Protein AF-A0A2W4JF12-F1 (afdb_monomer_lite)

Organism: NCBI:txid37925

Structure (mmCIF, N/CA/C/O backbone):
data_AF-A0A2W4JF12-F1
#
_entry.id   AF-A0A2W4JF12-F1
#
loop_
_atom_site.group_PDB
_atom_site.id
_atom_site.type_symbol
_atom_site.label_atom_id
_atom_site.label_alt_id
_atom_site.label_comp_id
_atom_site.label_asym_id
_atom_site.label_entity_id
_atom_site.label_seq_id
_atom_site.pdbx_PDB_ins_code
_atom_site.Cartn_x
_atom_site.Cartn_y
_atom_site.Cartn_z
_atom_site.occupancy
_atom_site.B_iso_or_equiv
_atom_site.auth_seq_id
_atom_site.auth_comp_id
_atom_site.auth_asym_id
_atom_site.auth_atom_id
_atom_site.pdbx_PDB_model_num
ATOM 1 N N . PRO A 1 1 ? -6.468 -11.963 4.356 1.00 75.06 1 PRO A N 1
ATOM 2 C CA . PRO A 1 1 ? -5.775 -11.146 5.375 1.00 75.06 1 PRO A CA 1
ATOM 3 C C . PRO A 1 1 ? -6.364 -9.735 5.333 1.00 75.06 1 PRO A C 1
ATOM 5 O O . PRO A 1 1 ? -6.714 -9.281 4.250 1.00 75.06 1 PRO A O 1
ATOM 8 N N . ALA A 1 2 ? -6.529 -9.082 6.478 1.00 84.06 2 ALA A N 1
ATOM 9 C CA . ALA A 1 2 ? -6.829 -7.654 6.540 1.00 84.06 2 ALA A CA 1
ATOM 10 C C . ALA A 1 2 ? -5.774 -7.037 7.460 1.00 84.06 2 ALA A C 1
ATOM 12 O O . ALA A 1 2 ? -5.725 -7.369 8.642 1.00 84.06 2 ALA A O 1
ATOM 13 N N . GLY A 1 3 ? -4.880 -6.234 6.888 1.00 90.06 3 GLY A N 1
ATOM 14 C CA . GLY A 1 3 ? -3.683 -5.720 7.545 1.00 90.06 3 GLY A CA 1
ATOM 15 C C . GLY A 1 3 ? -2.394 -6.290 6.954 1.00 90.06 3 GLY A C 1
ATOM 16 O O . GLY A 1 3 ? -2.290 -6.499 5.743 1.00 90.06 3 GLY A O 1
ATOM 17 N N . MET A 1 4 ? -1.408 -6.497 7.823 1.00 93.44 4 MET A N 1
ATOM 18 C CA . MET A 1 4 ? -0.064 -6.930 7.451 1.00 93.44 4 MET A CA 1
ATOM 19 C C . MET A 1 4 ? -0.063 -8.349 6.869 1.00 93.44 4 MET A C 1
ATOM 21 O O . MET A 1 4 ? -0.788 -9.222 7.352 1.00 93.44 4 MET A O 1
ATOM 25 N N . THR A 1 5 ? 0.759 -8.582 5.849 1.00 93.00 5 THR A N 1
ATOM 26 C CA . THR A 1 5 ? 1.000 -9.908 5.270 1.00 93.00 5 THR A CA 1
ATOM 27 C C . THR A 1 5 ? 2.498 -10.217 5.219 1.00 93.00 5 THR A C 1
ATOM 29 O O . THR A 1 5 ? 3.329 -9.310 5.296 1.00 93.00 5 THR A O 1
ATOM 32 N N . ASP A 1 6 ? 2.831 -11.501 5.084 1.00 93.19 6 ASP A N 1
ATOM 33 C CA . ASP A 1 6 ? 4.212 -11.982 4.956 1.00 93.19 6 ASP A CA 1
ATOM 34 C C . ASP A 1 6 ? 4.753 -11.892 3.514 1.00 93.19 6 ASP A C 1
ATOM 36 O O . ASP A 1 6 ? 5.927 -12.167 3.273 1.00 93.19 6 ASP A O 1
ATOM 40 N N . ASP A 1 7 ? 3.913 -11.514 2.543 1.00 93.06 7 ASP A N 1
ATOM 41 C CA . ASP A 1 7 ? 4.309 -11.370 1.142 1.00 93.06 7 ASP A CA 1
ATOM 42 C C . ASP A 1 7 ? 5.119 -10.069 0.952 1.00 93.06 7 ASP A C 1
ATOM 44 O O . ASP A 1 7 ? 4.605 -8.984 1.260 1.00 93.06 7 ASP A O 1
ATOM 48 N N . PRO A 1 8 ? 6.370 -10.132 0.452 1.00 92.50 8 PRO A N 1
ATOM 49 C CA . PRO A 1 8 ? 7.210 -8.947 0.286 1.00 92.50 8 PRO A CA 1
ATOM 50 C C . PRO A 1 8 ? 6.628 -7.940 -0.714 1.00 92.50 8 PRO A C 1
ATOM 52 O O . PRO A 1 8 ? 6.799 -6.736 -0.518 1.00 92.50 8 PRO A O 1
ATOM 55 N N . ASP A 1 9 ? 5.905 -8.407 -1.736 1.00 93.69 9 ASP A N 1
ATOM 56 C CA . ASP A 1 9 ? 5.303 -7.554 -2.763 1.00 93.69 9 ASP A CA 1
ATOM 57 C C . ASP A 1 9 ? 3.962 -6.954 -2.309 1.00 93.69 9 ASP A C 1
ATOM 59 O O . ASP A 1 9 ? 3.574 -5.870 -2.754 1.00 93.69 9 ASP A O 1
ATOM 63 N N . ILE A 1 10 ? 3.251 -7.624 -1.391 1.00 94.12 10 ILE A N 1
ATOM 64 C CA . ILE A 1 10 ? 1.930 -7.207 -0.888 1.00 94.12 10 ILE A CA 1
ATOM 65 C C . ILE A 1 10 ? 1.943 -7.138 0.642 1.00 94.12 10 ILE A C 1
ATOM 67 O O . ILE A 1 10 ? 1.178 -7.806 1.335 1.00 94.12 10 ILE A O 1
ATOM 71 N N . ARG A 1 11 ? 2.794 -6.274 1.194 1.00 92.50 11 ARG A N 1
ATOM 72 C CA . ARG A 1 11 ? 2.992 -6.169 2.649 1.00 92.50 11 ARG A CA 1
ATOM 73 C C . ARG A 1 11 ? 1.731 -5.778 3.433 1.00 92.50 11 ARG A C 1
ATOM 75 O O . ARG A 1 11 ? 1.574 -6.178 4.579 1.00 92.50 11 ARG A O 1
ATOM 82 N N . MET A 1 12 ? 0.829 -5.012 2.817 1.00 92.44 12 MET A N 1
ATOM 83 C CA . MET A 1 12 ? -0.442 -4.576 3.406 1.00 92.44 12 MET A CA 1
ATOM 84 C C . MET A 1 12 ? -1.600 -4.873 2.452 1.00 92.44 12 MET A C 1
ATOM 86 O O . MET A 1 12 ? -1.590 -4.426 1.302 1.00 92.44 12 MET A O 1
ATOM 90 N N . ALA A 1 13 ? -2.619 -5.579 2.944 1.00 95.25 13 ALA A N 1
ATOM 91 C CA . ALA A 1 13 ? -3.842 -5.884 2.202 1.00 95.25 13 ALA A CA 1
ATOM 92 C C . ALA A 1 13 ? -5.079 -5.402 2.969 1.00 95.25 13 ALA A C 1
ATOM 94 O O . ALA A 1 13 ? -5.158 -5.537 4.189 1.00 95.25 13 ALA A O 1
ATOM 95 N N . THR A 1 14 ? -6.072 -4.863 2.264 1.00 92.62 14 THR A N 1
ATOM 96 C CA . THR A 1 14 ? -7.304 -4.355 2.903 1.00 92.62 14 THR A CA 1
ATOM 97 C C . THR A 1 14 ? -8.342 -5.454 3.128 1.00 92.62 14 THR A C 1
ATOM 99 O O . THR A 1 14 ? -9.198 -5.337 4.001 1.00 92.62 14 THR A O 1
ATOM 102 N N . SER A 1 15 ? -8.263 -6.546 2.362 1.00 95.25 15 SER A N 1
ATOM 103 C CA . SER A 1 15 ? -9.130 -7.718 2.488 1.00 95.25 15 SER A CA 1
ATOM 104 C C . SER A 1 15 ? -8.462 -8.980 1.929 1.00 95.25 15 SER A C 1
ATOM 106 O O . SER A 1 15 ? -7.454 -8.922 1.224 1.00 95.25 15 SER A O 1
ATOM 108 N N . VAL A 1 16 ? -9.046 -10.152 2.213 1.00 94.12 16 VAL A N 1
ATOM 109 C CA . VAL A 1 16 ? -8.588 -11.430 1.634 1.00 94.12 16 VAL A CA 1
ATOM 110 C C . VAL A 1 16 ? -8.666 -11.404 0.106 1.00 94.12 16 VAL A C 1
ATOM 112 O O . VAL A 1 16 ? -7.740 -11.861 -0.555 1.00 94.12 16 VAL A O 1
ATOM 115 N N . LEU A 1 17 ? -9.751 -10.858 -0.447 1.00 94.69 17 LEU A N 1
ATOM 116 C CA . LEU A 1 17 ? -9.952 -10.783 -1.893 1.00 94.69 17 LEU A CA 1
ATOM 117 C C . LEU A 1 17 ? -8.927 -9.860 -2.552 1.00 94.69 17 LEU A C 1
ATOM 119 O O . LEU A 1 17 ? -8.346 -10.229 -3.565 1.00 94.69 17 LEU A O 1
ATOM 123 N N . ASP A 1 18 ? -8.665 -8.703 -1.945 1.00 94.88 18 ASP A N 1
ATOM 124 C CA . ASP A 1 18 ? -7.640 -7.759 -2.399 1.00 94.88 18 ASP A CA 1
ATOM 125 C C . ASP A 1 18 ? -6.261 -8.429 -2.505 1.00 94.88 18 ASP A C 1
ATOM 127 O O . ASP A 1 18 ? -5.619 -8.363 -3.553 1.00 94.88 18 ASP A O 1
ATOM 131 N N . TYR A 1 19 ? -5.853 -9.166 -1.466 1.00 95.94 19 TYR A N 1
ATOM 132 C CA . TYR A 1 19 ? -4.609 -9.938 -1.491 1.00 95.94 19 TYR A CA 1
ATOM 133 C C . TYR A 1 19 ? -4.582 -10.962 -2.636 1.00 95.94 19 TYR A C 1
ATOM 135 O O . TYR A 1 19 ? -3.618 -11.005 -3.400 1.00 95.94 19 TYR A O 1
ATOM 143 N N . LEU A 1 20 ? -5.650 -11.754 -2.794 1.00 95.50 20 LEU A N 1
ATOM 144 C CA . LEU A 1 20 ? -5.726 -12.774 -3.842 1.00 95.50 20 LEU A CA 1
ATOM 145 C C . LEU A 1 20 ? -5.640 -12.164 -5.244 1.00 95.50 20 LEU A C 1
ATOM 147 O O . LEU A 1 20 ? -4.860 -12.641 -6.062 1.00 95.50 20 LEU A O 1
ATOM 151 N N . PHE A 1 21 ? -6.391 -11.099 -5.530 1.00 95.62 21 PHE A N 1
ATOM 152 C CA . PHE A 1 21 ? -6.364 -10.470 -6.852 1.00 95.62 21 PHE A CA 1
ATOM 153 C C . PHE A 1 21 ? -5.007 -9.849 -7.172 1.00 95.62 21 PHE A C 1
ATOM 155 O O . PHE A 1 21 ? -4.524 -10.006 -8.292 1.00 95.62 21 PHE A O 1
ATOM 162 N N . ARG A 1 22 ? -4.362 -9.196 -6.199 1.00 96.12 22 ARG A N 1
ATOM 163 C CA . ARG A 1 22 ? -3.014 -8.646 -6.391 1.00 96.12 22 ARG A CA 1
ATOM 164 C C . ARG A 1 22 ? -1.985 -9.745 -6.624 1.00 96.12 22 ARG A C 1
ATOM 166 O O . ARG A 1 22 ? -1.161 -9.605 -7.520 1.00 96.12 22 ARG A O 1
ATOM 173 N N . ARG A 1 23 ? -2.071 -10.854 -5.885 1.00 96.50 23 ARG A N 1
ATOM 174 C CA . ARG A 1 23 ? -1.170 -11.999 -6.058 1.00 96.50 23 ARG A CA 1
ATOM 175 C C . ARG A 1 23 ? -1.350 -12.652 -7.428 1.00 96.50 23 ARG A C 1
ATOM 177 O O . ARG A 1 23 ? -0.378 -12.826 -8.152 1.00 96.50 23 ARG A O 1
ATOM 184 N N . LEU A 1 24 ? -2.595 -12.899 -7.836 1.00 96.75 24 LEU A N 1
ATOM 185 C CA . LEU A 1 24 ? -2.900 -13.414 -9.173 1.00 96.75 24 LEU A CA 1
ATOM 186 C C . LEU A 1 24 ? -2.437 -12.453 -10.278 1.00 96.75 24 LEU A C 1
ATOM 188 O O . LEU A 1 24 ? -1.953 -12.894 -11.317 1.00 96.75 24 LEU A O 1
ATOM 192 N N . ALA A 1 25 ? -2.561 -11.142 -10.075 1.00 97.00 25 ALA A N 1
ATOM 193 C CA . ALA A 1 25 ? -2.073 -10.165 -11.041 1.00 97.00 25 ALA A CA 1
ATOM 194 C C . ALA A 1 25 ? -0.539 -10.177 -11.160 1.00 97.00 25 ALA A C 1
ATOM 196 O O . ALA A 1 25 ? -0.023 -10.020 -12.264 1.00 97.00 25 ALA A O 1
ATOM 197 N N . LEU A 1 26 ? 0.185 -10.382 -10.057 1.00 95.94 26 LEU A N 1
ATOM 198 C CA . LEU A 1 26 ? 1.642 -10.530 -10.076 1.00 95.94 26 LEU A CA 1
ATOM 199 C C . LEU A 1 26 ? 2.077 -11.824 -10.771 1.00 95.94 26 LEU A C 1
ATOM 201 O O . LEU A 1 26 ? 3.016 -11.796 -11.562 1.00 95.94 26 LEU A O 1
ATOM 205 N N . ASP A 1 27 ? 1.374 -12.928 -10.519 1.00 96.00 27 ASP A N 1
ATOM 206 C CA . ASP A 1 27 ? 1.752 -14.243 -11.043 1.00 96.00 27 ASP A CA 1
ATOM 207 C C . ASP A 1 27 ? 1.372 -14.428 -12.531 1.00 96.00 27 ASP A C 1
ATOM 209 O O . ASP A 1 27 ? 2.072 -15.132 -13.259 1.00 96.00 27 ASP A O 1
ATOM 213 N N . TYR A 1 28 ? 0.277 -13.809 -13.006 1.00 96.81 28 TYR A N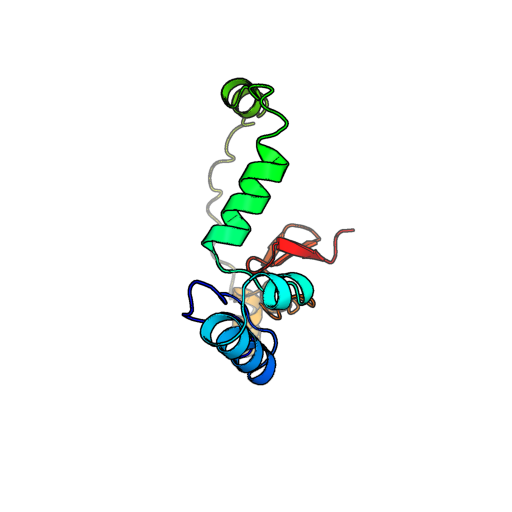 1
ATOM 214 C CA . TYR A 1 28 ? -0.311 -14.135 -14.320 1.00 96.81 28 TYR A CA 1
ATOM 215 C C . TYR A 1 28 ? -0.497 -12.958 -15.287 1.00 96.81 28 TYR A C 1
ATOM 217 O O . TYR A 1 28 ? -0.748 -13.192 -16.473 1.00 96.81 28 TYR A O 1
ATOM 225 N N . LEU A 1 29 ? -0.420 -11.701 -14.835 1.00 96.12 29 LEU A N 1
ATOM 226 C CA . LEU A 1 29 ? -0.613 -10.543 -15.713 1.00 96.12 29 LEU A CA 1
ATOM 227 C C . LEU A 1 29 ? 0.733 -9.962 -16.178 1.00 96.12 29 LEU A C 1
ATOM 229 O O . LEU A 1 29 ? 1.649 -9.792 -15.373 1.00 96.12 29 LEU A O 1
ATOM 233 N N . PRO A 1 30 ? 0.860 -9.581 -17.466 1.00 96.12 30 PRO A N 1
ATOM 234 C CA . PRO A 1 30 ? 2.036 -8.862 -17.936 1.00 96.12 30 PRO A CA 1
ATOM 235 C C . PRO A 1 30 ? 2.114 -7.475 -17.290 1.00 96.12 30 PRO A C 1
ATOM 237 O O . PRO A 1 30 ? 1.080 -6.877 -16.969 1.00 96.12 30 PRO A O 1
ATOM 240 N N . TYR A 1 31 ? 3.340 -6.953 -17.177 1.00 93.62 31 TYR A N 1
ATOM 241 C CA . TYR A 1 31 ? 3.655 -5.676 -16.526 1.00 93.62 31 TYR A CA 1
ATOM 242 C C . TYR A 1 31 ? 2.698 -4.548 -16.923 1.00 93.62 31 TYR A C 1
ATOM 244 O O . TYR A 1 31 ? 2.069 -3.968 -16.052 1.00 93.62 31 TYR A O 1
ATOM 252 N N . GLU A 1 32 ? 2.493 -4.312 -18.221 1.00 94.44 32 GLU A N 1
ATOM 253 C CA . GLU A 1 32 ? 1.638 -3.223 -18.723 1.00 94.44 32 GLU A CA 1
ATOM 254 C C . GLU A 1 32 ? 0.205 -3.265 -18.166 1.00 94.44 32 GLU A C 1
ATOM 256 O O . GLU A 1 32 ? -0.344 -2.262 -17.707 1.00 94.44 32 GLU A O 1
ATOM 261 N N . LYS A 1 33 ? -0.411 -4.455 -18.151 1.00 95.12 33 LYS A N 1
ATOM 262 C CA . LYS A 1 33 ? -1.777 -4.625 -17.628 1.00 95.12 33 LYS A CA 1
ATOM 263 C C . LYS A 1 33 ? -1.810 -4.437 -16.120 1.00 95.12 33 LYS A C 1
ATOM 265 O O . LYS A 1 33 ? -2.712 -3.798 -15.590 1.00 95.12 33 LYS A O 1
ATOM 270 N N . ARG A 1 34 ? -0.816 -4.983 -15.435 1.00 95.19 34 ARG A N 1
ATOM 271 C CA . ARG A 1 34 ? -0.656 -4.888 -13.990 1.00 95.19 34 ARG A CA 1
ATOM 272 C C . ARG A 1 34 ? -0.411 -3.436 -13.533 1.00 95.19 34 ARG A C 1
ATOM 274 O O . ARG A 1 34 ? -1.063 -2.981 -12.595 1.00 95.19 34 ARG A O 1
ATOM 281 N N . ALA A 1 35 ? 0.423 -2.692 -14.255 1.00 93.69 35 ALA A N 1
ATOM 282 C CA . ALA A 1 35 ? 0.715 -1.283 -14.014 1.00 93.69 35 ALA A CA 1
ATOM 283 C C . ALA A 1 35 ? -0.532 -0.403 -14.192 1.00 93.69 35 ALA A C 1
ATOM 285 O O . ALA A 1 35 ? -0.784 0.470 -13.366 1.00 93.69 35 ALA A O 1
ATOM 286 N N . SER A 1 36 ? -1.377 -0.690 -15.193 1.00 94.19 36 SER A N 1
ATOM 287 C CA . SER A 1 36 ? -2.660 0.014 -15.376 1.00 94.19 36 SER A CA 1
ATOM 288 C C . SER A 1 36 ? -3.638 -0.163 -14.204 1.00 94.19 36 SER A C 1
ATOM 290 O O . SER A 1 36 ? -4.503 0.680 -13.983 1.00 94.19 36 SER A O 1
ATOM 292 N N . LEU A 1 37 ? -3.477 -1.242 -13.428 1.00 93.12 37 LEU A N 1
ATOM 293 C CA . LEU A 1 37 ? -4.247 -1.528 -12.215 1.00 93.12 37 LEU A CA 1
ATOM 294 C C . LEU A 1 37 ? -3.556 -1.013 -10.938 1.00 93.12 37 LEU A C 1
ATOM 296 O O . LEU A 1 37 ? -4.057 -1.245 -9.840 1.00 93.12 37 LEU A O 1
ATOM 300 N N . GLY A 1 38 ? -2.402 -0.346 -11.055 1.00 93.12 38 GLY A N 1
ATOM 301 C CA . GLY A 1 38 ? -1.625 0.152 -9.915 1.00 93.12 38 GLY A CA 1
ATOM 302 C C . GLY A 1 38 ? -0.948 -0.945 -9.085 1.00 93.12 38 GLY A C 1
ATOM 303 O O . GLY A 1 38 ? -0.589 -0.719 -7.926 1.00 93.12 38 GLY A O 1
ATOM 304 N N . ILE A 1 39 ? -0.792 -2.147 -9.643 1.00 95.31 39 ILE A N 1
ATOM 305 C CA . ILE A 1 39 ? -0.177 -3.286 -8.961 1.00 95.31 39 ILE A CA 1
ATOM 306 C C . ILE A 1 39 ? 1.302 -3.334 -9.367 1.00 95.31 39 ILE A C 1
ATOM 308 O O . ILE A 1 39 ? 1.632 -3.425 -10.542 1.00 95.31 39 ILE A O 1
ATOM 312 N N . PHE A 1 40 ? 2.205 -3.279 -8.393 1.00 94.94 40 PHE A N 1
ATOM 313 C CA . PHE A 1 40 ? 3.654 -3.252 -8.616 1.00 94.94 40 PHE A CA 1
ATOM 314 C C . PHE A 1 40 ? 4.347 -4.153 -7.604 1.00 94.94 40 PHE A C 1
ATOM 316 O O . PHE A 1 40 ? 3.883 -4.237 -6.458 1.00 94.94 40 PHE A O 1
ATOM 323 N N . THR A 1 41 ? 5.451 -4.773 -8.017 1.00 95.25 41 THR A N 1
ATOM 324 C CA . THR A 1 41 ? 6.348 -5.480 -7.091 1.00 95.25 41 THR A CA 1
ATOM 325 C C . THR A 1 41 ? 7.015 -4.485 -6.142 1.00 95.25 41 THR A C 1
ATOM 327 O O . THR A 1 41 ? 6.994 -3.265 -6.360 1.00 95.25 41 THR A O 1
ATOM 330 N N . ALA A 1 42 ? 7.612 -4.991 -5.065 1.00 93.12 42 ALA A N 1
ATOM 331 C CA . ALA A 1 42 ? 8.367 -4.157 -4.135 1.00 93.12 42 ALA A CA 1
ATOM 332 C C . ALA A 1 42 ? 9.519 -3.419 -4.841 1.00 93.12 42 ALA A C 1
ATOM 334 O O . ALA A 1 42 ? 9.724 -2.227 -4.612 1.00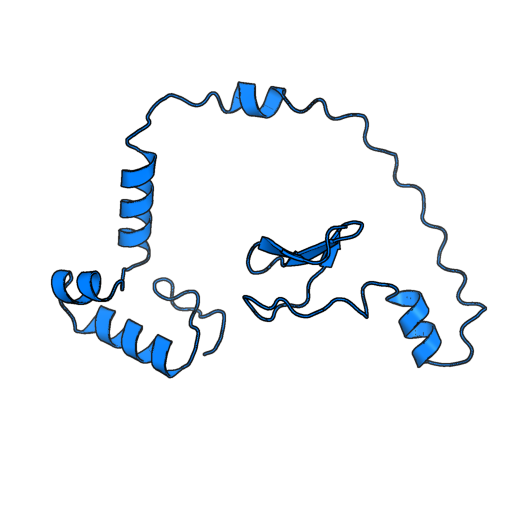 93.12 42 ALA A O 1
ATOM 335 N N . GLU A 1 43 ? 10.221 -4.108 -5.743 1.00 92.31 43 GLU A N 1
ATOM 336 C CA . GLU A 1 43 ? 11.357 -3.563 -6.491 1.00 92.31 43 GLU A CA 1
ATOM 337 C C . GLU A 1 43 ? 10.938 -2.460 -7.468 1.00 92.31 43 GLU A C 1
ATOM 339 O O . GLU A 1 43 ? 11.545 -1.394 -7.496 1.00 92.31 43 GLU A O 1
ATOM 344 N N . GLU A 1 44 ? 9.865 -2.668 -8.235 1.00 93.38 44 GLU A N 1
ATOM 345 C CA . GLU A 1 44 ? 9.362 -1.667 -9.185 1.00 93.38 44 GLU A CA 1
ATOM 346 C C . GLU A 1 44 ? 8.862 -0.409 -8.473 1.00 93.38 44 GLU A C 1
ATOM 348 O O . GLU A 1 44 ? 9.062 0.711 -8.946 1.00 93.38 44 GLU A O 1
ATOM 353 N N . ARG A 1 45 ? 8.229 -0.585 -7.309 1.00 91.25 45 ARG A N 1
ATOM 354 C CA . ARG A 1 45 ? 7.784 0.530 -6.473 1.00 91.25 45 ARG A CA 1
ATOM 355 C C . ARG A 1 45 ? 8.977 1.308 -5.926 1.00 91.25 45 ARG A C 1
ATOM 357 O O . ARG A 1 45 ? 8.965 2.534 -5.979 1.00 91.25 45 ARG A O 1
ATOM 364 N N . ALA A 1 46 ? 10.011 0.612 -5.454 1.00 90.00 46 ALA A N 1
ATOM 365 C CA . ALA A 1 46 ? 11.251 1.240 -5.010 1.00 90.00 46 ALA A CA 1
ATOM 366 C C . ALA A 1 46 ? 11.952 1.987 -6.157 1.00 90.00 46 ALA A C 1
ATOM 368 O O . ALA A 1 46 ? 12.413 3.106 -5.957 1.00 90.00 46 ALA A O 1
ATOM 369 N N . ALA A 1 47 ? 11.969 1.419 -7.366 1.00 89.12 47 ALA A N 1
ATOM 370 C CA . ALA A 1 47 ? 12.537 2.060 -8.548 1.00 89.12 47 ALA A CA 1
ATOM 371 C C . ALA A 1 47 ? 11.760 3.319 -8.973 1.00 89.12 47 ALA A C 1
ATOM 373 O O . ALA A 1 47 ? 12.384 4.308 -9.350 1.00 89.12 47 ALA A O 1
ATOM 374 N N . MET A 1 48 ? 10.422 3.322 -8.888 1.00 86.81 48 MET A N 1
ATOM 375 C CA . MET A 1 48 ? 9.629 4.535 -9.141 1.00 86.81 48 MET A CA 1
ATOM 376 C C . MET A 1 48 ? 9.930 5.632 -8.126 1.00 86.81 48 MET A C 1
ATOM 378 O O . MET A 1 48 ? 10.205 6.753 -8.530 1.00 86.81 48 MET A O 1
ATOM 382 N N . VAL A 1 49 ? 9.955 5.298 -6.835 1.00 88.62 49 VAL A N 1
ATOM 383 C CA . VAL A 1 49 ? 10.302 6.245 -5.764 1.00 88.62 49 VAL A CA 1
ATOM 384 C C . VAL A 1 49 ? 11.718 6.792 -5.975 1.00 88.62 49 VAL A C 1
ATOM 386 O O . VAL A 1 49 ? 11.932 7.997 -5.915 1.00 88.62 49 VAL A O 1
ATOM 389 N N . ALA A 1 50 ? 12.682 5.931 -6.307 1.00 86.88 50 ALA A N 1
ATOM 390 C CA . ALA A 1 50 ? 14.045 6.353 -6.620 1.00 86.88 50 ALA A CA 1
ATOM 391 C C . ALA A 1 50 ? 14.114 7.258 -7.859 1.00 86.88 50 ALA A C 1
ATOM 393 O O . ALA A 1 50 ? 14.917 8.181 -7.891 1.00 86.88 50 ALA A O 1
ATOM 394 N N . LYS A 1 51 ? 13.269 7.034 -8.871 1.00 85.00 51 LYS A N 1
ATOM 395 C CA . LYS A 1 51 ? 13.190 7.893 -10.058 1.0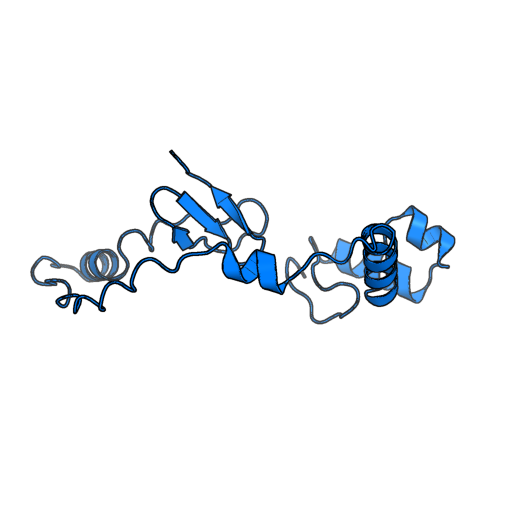0 85.00 51 LYS A CA 1
ATOM 396 C C . LYS A 1 51 ? 12.517 9.235 -9.764 1.00 85.00 51 LYS A C 1
ATOM 398 O O . LYS A 1 51 ? 12.942 10.246 -10.309 1.00 85.00 51 LYS A O 1
ATOM 403 N N . GLU A 1 52 ? 11.476 9.243 -8.937 1.00 80.25 52 GLU A N 1
ATOM 404 C CA . GLU A 1 52 ? 10.771 10.461 -8.526 1.00 80.25 52 GLU A CA 1
ATOM 405 C C . GLU A 1 52 ? 11.641 11.342 -7.626 1.00 80.25 52 GLU A C 1
ATOM 407 O O . GLU A 1 52 ? 11.648 12.553 -7.800 1.00 80.25 52 GLU A O 1
ATOM 412 N N . HIS A 1 53 ? 12.417 10.748 -6.717 1.00 75.12 53 HIS A N 1
ATOM 413 C CA . HIS A 1 53 ? 13.297 11.487 -5.806 1.00 75.12 53 HIS A CA 1
ATOM 414 C C . HIS A 1 53 ? 14.735 11.666 -6.317 1.00 75.12 53 HIS A C 1
ATOM 416 O O . HIS A 1 53 ? 15.463 12.491 -5.783 1.00 75.12 53 HIS A O 1
ATOM 422 N N . GLY A 1 54 ? 15.162 10.913 -7.333 1.00 60.25 54 GLY A N 1
ATOM 423 C CA . GLY A 1 54 ? 16.503 10.998 -7.928 1.00 60.25 54 GLY A CA 1
ATOM 424 C C . GLY A 1 54 ? 16.632 12.024 -9.058 1.00 60.25 54 GLY A C 1
ATOM 425 O O . GLY A 1 54 ? 17.700 12.136 -9.649 1.00 60.25 54 GLY A O 1
ATOM 426 N N . ALA A 1 55 ? 15.559 12.747 -9.394 1.00 55.47 55 ALA A N 1
ATOM 427 C CA . ALA A 1 55 ? 15.616 13.876 -10.327 1.00 55.47 55 ALA A CA 1
ATOM 428 C C . ALA A 1 55 ? 16.083 15.184 -9.654 1.00 55.47 55 ALA A C 1
ATOM 430 O O . ALA A 1 55 ? 16.484 16.109 -10.356 1.00 55.47 55 ALA A O 1
ATOM 431 N N . ASP A 1 56 ? 16.086 15.223 -8.320 1.00 51.66 56 ASP A N 1
ATOM 432 C CA . ASP A 1 56 ? 16.571 16.330 -7.500 1.00 51.66 56 ASP A CA 1
ATOM 433 C C . ASP A 1 56 ? 17.840 15.886 -6.753 1.00 51.66 56 ASP A C 1
ATOM 435 O O . ASP A 1 56 ? 17.870 15.785 -5.529 1.00 51.66 56 ASP A O 1
ATOM 439 N N . GLU A 1 57 ? 18.920 15.603 -7.488 1.00 52.88 57 GLU A N 1
ATOM 440 C CA . GLU A 1 57 ? 20.276 15.558 -6.915 1.00 52.88 57 GLU A CA 1
ATOM 441 C C . GLU A 1 57 ? 20.773 16.986 -6.601 1.00 52.88 57 GLU A C 1
ATOM 443 O O . GLU A 1 57 ? 21.871 17.385 -6.985 1.00 52.88 57 GLU A O 1
ATOM 448 N N . GLU A 1 58 ? 19.973 17.787 -5.894 1.00 54.03 58 GLU A N 1
ATOM 449 C CA . GLU A 1 58 ? 20.574 18.758 -4.989 1.00 54.03 58 GLU A CA 1
ATOM 450 C C . GLU A 1 58 ? 21.014 17.945 -3.777 1.00 54.03 58 GLU A C 1
ATOM 452 O O . GLU A 1 58 ? 20.194 17.383 -3.055 1.00 54.03 58 GLU A O 1
ATOM 457 N N . GLU A 1 59 ? 22.328 17.809 -3.621 1.00 52.00 59 GLU A N 1
ATOM 458 C CA . GLU A 1 59 ? 23.001 17.240 -2.461 1.00 52.00 59 GLU A CA 1
ATOM 459 C C . GLU A 1 59 ? 22.472 17.931 -1.196 1.00 52.00 59 GLU A C 1
ATOM 461 O O . GLU A 1 59 ? 22.972 18.966 -0.756 1.00 52.00 59 GLU A O 1
ATOM 466 N N . VAL A 1 60 ? 21.380 17.402 -0.646 1.00 58.91 60 VAL A N 1
ATOM 467 C CA . VAL A 1 60 ? 20.810 17.904 0.594 1.00 58.91 60 VAL A CA 1
ATOM 468 C C . VAL A 1 60 ? 21.836 17.563 1.661 1.00 58.91 60 VAL A C 1
ATOM 470 O O . VAL A 1 60 ? 22.021 16.389 1.982 1.00 58.91 60 VAL A O 1
ATOM 473 N N . ASP A 1 61 ? 22.540 18.574 2.168 1.00 60.97 61 ASP A N 1
ATOM 474 C CA . ASP A 1 61 ? 23.529 18.412 3.228 1.00 60.97 61 ASP A CA 1
ATOM 475 C C . ASP A 1 61 ? 22.831 17.869 4.487 1.00 60.97 61 ASP A C 1
ATOM 477 O O . ASP A 1 61 ? 22.258 18.593 5.310 1.00 60.97 61 ASP A O 1
ATOM 481 N N . LEU A 1 62 ? 22.848 16.540 4.601 1.00 64.56 62 LEU A N 1
ATOM 482 C CA . LEU A 1 62 ? 22.284 15.796 5.719 1.00 64.56 62 LEU A CA 1
ATOM 483 C C . LEU A 1 62 ? 22.962 16.200 7.039 1.00 64.56 62 LEU A C 1
ATOM 485 O O . LEU A 1 62 ? 22.351 16.060 8.100 1.00 64.56 62 LEU A O 1
ATOM 489 N N . GLU A 1 63 ? 24.193 16.718 6.984 1.00 64.44 63 GLU A N 1
ATOM 490 C CA . GLU A 1 63 ? 24.966 17.191 8.129 1.00 64.44 63 GLU A CA 1
ATOM 491 C C . GLU A 1 63 ? 24.445 18.561 8.613 1.00 64.44 63 GLU A C 1
ATOM 493 O O . GLU A 1 63 ? 24.222 18.742 9.814 1.00 64.44 63 GLU A O 1
ATOM 498 N N . ALA A 1 64 ? 24.127 19.489 7.700 1.00 66.94 64 ALA A N 1
ATOM 499 C CA . ALA A 1 64 ? 23.476 20.765 8.030 1.00 66.94 64 ALA A CA 1
ATOM 500 C C . ALA A 1 64 ? 22.061 20.578 8.605 1.00 66.94 64 ALA A C 1
ATOM 502 O O . ALA A 1 64 ? 21.700 21.227 9.591 1.00 66.94 64 ALA A O 1
ATOM 503 N N . LEU A 1 65 ? 21.275 19.645 8.053 1.00 68.00 65 LEU A N 1
ATOM 504 C CA . LEU A 1 65 ? 19.941 19.305 8.572 1.00 68.00 65 LEU A CA 1
ATOM 505 C C . LEU A 1 65 ? 19.995 18.706 9.986 1.00 68.00 65 LEU A C 1
ATOM 507 O O . LEU A 1 65 ? 19.120 18.980 10.808 1.00 68.00 65 LEU A O 1
ATOM 511 N N . ARG A 1 66 ? 21.032 17.919 10.298 1.00 68.94 66 ARG A N 1
ATOM 512 C CA . ARG A 1 66 ? 21.270 17.389 11.653 1.00 68.94 66 ARG A CA 1
ATOM 513 C C . ARG A 1 66 ? 21.733 18.465 12.632 1.00 68.94 66 ARG A C 1
ATOM 515 O O . ARG A 1 66 ? 21.437 18.361 13.819 1.00 68.94 66 ARG A O 1
ATOM 522 N N . SER A 1 67 ? 22.436 19.486 12.146 1.00 70.06 67 SER A N 1
ATOM 523 C CA . SER A 1 67 ? 22.981 20.569 12.971 1.00 70.06 67 SER A CA 1
ATOM 524 C C . SER A 1 67 ? 21.930 21.612 13.390 1.00 70.06 67 SER A C 1
ATOM 526 O O . SER A 1 67 ? 22.128 22.321 14.371 1.00 70.06 67 SER A O 1
ATOM 528 N N . GLY A 1 68 ? 20.780 21.678 12.705 1.00 62.66 68 GLY A N 1
ATOM 529 C CA . GLY A 1 68 ? 19.703 22.639 12.993 1.00 62.66 68 GLY A CA 1
ATOM 530 C C . GLY A 1 68 ? 18.847 22.342 14.235 1.00 62.66 68 GLY A C 1
ATOM 531 O O . GLY A 1 68 ? 18.046 23.186 14.635 1.00 62.66 68 GLY A O 1
ATOM 532 N N . VAL A 1 69 ? 18.999 21.170 14.862 1.00 61.12 69 VAL A N 1
ATOM 533 C CA . VAL A 1 69 ? 18.373 20.858 16.155 1.00 61.12 69 VAL A CA 1
ATOM 534 C C . VAL A 1 69 ? 19.391 21.123 17.262 1.00 61.12 69 VAL A C 1
ATOM 536 O O . VAL A 1 69 ? 20.218 20.284 17.612 1.00 61.12 69 VAL A O 1
ATOM 539 N N . GLU A 1 70 ? 19.323 22.316 17.854 1.00 54.72 70 GLU A N 1
ATOM 540 C CA . GLU A 1 70 ? 19.862 22.502 19.196 1.00 54.72 70 GLU A CA 1
ATOM 541 C C . GLU A 1 70 ? 19.050 21.601 20.129 1.00 54.72 70 GLU A C 1
ATOM 543 O O . GLU A 1 70 ? 17.891 21.871 20.454 1.00 54.72 70 GLU A O 1
ATOM 548 N N . ALA A 1 71 ? 19.653 20.483 20.533 1.00 52.69 71 ALA A N 1
ATOM 549 C CA . ALA A 1 71 ? 19.143 19.645 21.601 1.00 52.69 71 ALA A CA 1
ATOM 550 C C . ALA A 1 71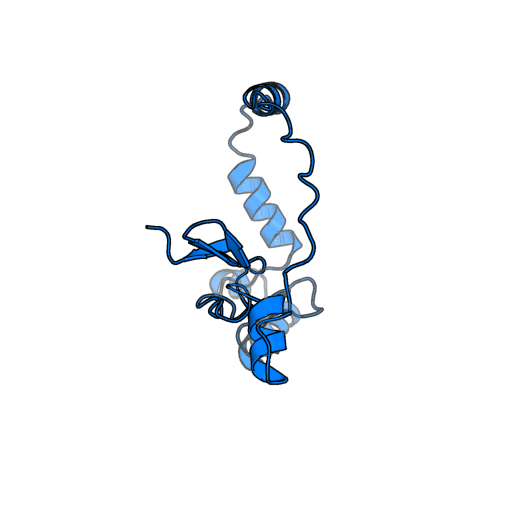 ? 19.155 20.467 22.897 1.00 52.69 71 ALA A C 1
ATOM 552 O O . ALA A 1 71 ? 20.120 20.452 23.663 1.00 52.69 71 ALA A O 1
ATOM 553 N N . SER A 1 72 ? 18.082 21.222 23.132 1.00 47.84 72 SER A N 1
ATOM 554 C CA . SER A 1 72 ? 17.826 21.836 24.425 1.00 47.84 72 SER A CA 1
ATOM 555 C C . SER A 1 72 ? 17.764 20.709 25.453 1.00 47.84 72 SER A C 1
ATOM 557 O O . SER A 1 72 ? 16.919 19.819 25.361 1.00 47.84 72 SER A O 1
ATOM 559 N N . ALA A 1 73 ? 18.760 20.728 26.338 1.00 49.19 73 ALA A N 1
ATOM 560 C CA . ALA A 1 73 ? 19.011 19.859 27.477 1.00 49.19 73 ALA A CA 1
ATOM 561 C C . ALA A 1 73 ? 17.933 18.802 27.762 1.00 49.19 73 ALA A C 1
ATOM 563 O O . ALA A 1 73 ? 16.819 19.118 28.177 1.00 49.19 73 ALA A O 1
ATOM 564 N N . THR A 1 74 ? 18.331 17.533 27.663 1.00 48.22 74 THR A N 1
ATOM 565 C CA . THR A 1 74 ? 17.640 16.384 28.248 1.00 48.22 74 THR A CA 1
ATOM 566 C C . THR A 1 74 ? 17.149 16.745 29.656 1.00 48.22 74 THR A C 1
ATOM 568 O O . THR A 1 74 ? 17.980 16.924 30.557 1.00 48.22 74 THR A O 1
ATOM 571 N N . PRO A 1 75 ? 15.833 16.864 29.914 1.00 44.84 75 PRO A N 1
ATOM 572 C CA . PRO A 1 75 ? 15.377 16.905 31.287 1.00 44.84 75 PRO A CA 1
ATOM 573 C C . PRO A 1 75 ? 15.745 15.550 31.894 1.00 44.84 75 PRO A C 1
ATOM 575 O O . PRO A 1 75 ? 15.357 14.500 31.380 1.00 44.84 75 PRO A O 1
ATOM 578 N N . LYS A 1 76 ? 16.552 15.579 32.962 1.00 42.56 76 LYS A N 1
ATOM 579 C CA . LYS A 1 76 ? 16.830 14.416 33.814 1.00 42.56 76 LYS A CA 1
ATOM 580 C C . LYS A 1 76 ? 15.532 13.621 34.010 1.00 42.56 76 LYS A C 1
ATOM 582 O O . LYS A 1 76 ? 14.508 14.261 34.271 1.00 42.56 76 LYS A O 1
ATOM 587 N N . PRO A 1 77 ? 15.554 12.277 33.944 1.00 41.00 77 PRO A N 1
ATOM 588 C CA . PRO A 1 77 ? 14.414 11.475 34.355 1.00 41.00 77 PRO A CA 1
ATOM 589 C C . PRO A 1 77 ? 14.020 11.912 35.766 1.00 41.00 77 PRO A C 1
ATOM 591 O O . PRO A 1 77 ? 14.750 11.671 36.726 1.00 41.00 77 PRO A O 1
ATOM 594 N N . LYS A 1 78 ? 12.901 12.632 35.894 1.00 43.62 78 LYS A N 1
ATOM 595 C CA . LYS A 1 78 ? 12.225 12.724 37.179 1.00 43.62 78 LYS A CA 1
ATOM 596 C C . LYS A 1 78 ? 11.807 11.296 37.471 1.00 43.62 78 LYS A C 1
ATOM 598 O O . LYS A 1 78 ? 11.011 10.741 36.717 1.00 43.62 78 LYS A O 1
ATOM 603 N N . GLU A 1 79 ? 12.392 10.715 38.511 1.00 49.59 79 GLU A N 1
ATOM 604 C CA . GLU A 1 79 ? 11.828 9.576 39.220 1.00 49.59 79 GLU A CA 1
ATOM 605 C C . GLU A 1 79 ? 10.331 9.841 39.371 1.00 49.59 79 GLU A C 1
ATOM 607 O O . GLU A 1 79 ? 9.899 10.701 40.141 1.00 49.59 79 GLU A O 1
ATOM 612 N N . GLN A 1 80 ? 9.540 9.178 38.530 1.00 49.97 80 GLN A N 1
ATOM 613 C CA . GLN A 1 80 ? 8.107 9.134 38.703 1.00 49.97 80 GLN A CA 1
ATOM 614 C C . GLN A 1 80 ? 7.912 8.330 39.978 1.00 49.97 80 GLN A C 1
ATOM 616 O O . GLN A 1 80 ? 8.118 7.116 39.998 1.00 49.97 80 GLN A O 1
ATOM 621 N N . SER A 1 81 ? 7.584 9.034 41.059 1.00 54.31 81 SER A N 1
ATOM 622 C CA . SER A 1 81 ? 7.010 8.426 42.248 1.00 54.31 81 SER A CA 1
ATOM 623 C C . SER A 1 81 ? 5.943 7.439 41.788 1.00 54.31 81 SER A C 1
ATOM 625 O O . SER A 1 81 ? 5.084 7.809 40.980 1.00 54.31 81 SER A O 1
ATOM 627 N N . ALA A 1 82 ? 6.029 6.196 42.264 1.00 57.06 82 ALA A N 1
ATOM 628 C CA . ALA A 1 82 ? 5.004 5.194 42.022 1.00 57.06 82 ALA A CA 1
ATOM 629 C C . ALA A 1 82 ? 3.618 5.829 42.242 1.00 57.06 82 ALA A C 1
ATOM 631 O O . ALA A 1 82 ? 3.462 6.589 43.205 1.00 57.06 82 ALA A O 1
ATOM 632 N N . PRO A 1 83 ? 2.640 5.584 41.351 1.00 57.22 83 PRO A N 1
ATOM 633 C CA . PRO A 1 83 ? 1.308 6.137 41.531 1.00 57.22 83 PRO A CA 1
ATOM 634 C C . PRO A 1 83 ? 0.784 5.686 42.893 1.00 57.22 83 PRO A C 1
ATOM 636 O O . PRO A 1 83 ? 0.917 4.517 43.256 1.00 57.22 83 PRO A O 1
ATOM 639 N N . ASP A 1 84 ? 0.232 6.622 43.658 1.00 61.31 84 ASP A N 1
ATOM 640 C CA . ASP A 1 84 ? -0.425 6.305 44.916 1.00 61.31 84 ASP A CA 1
ATOM 641 C C . ASP A 1 84 ? -1.690 5.494 44.597 1.00 61.31 84 ASP A C 1
ATOM 643 O O . ASP A 1 84 ? -2.694 6.020 44.118 1.00 61.31 84 ASP A O 1
ATOM 647 N N . LEU A 1 85 ? -1.602 4.174 44.774 1.00 62.28 85 LEU A N 1
ATOM 648 C CA . LEU A 1 85 ? -2.685 3.228 44.490 1.00 62.28 85 LEU A CA 1
ATOM 649 C C . LEU A 1 85 ? -3.714 3.163 45.633 1.00 62.28 85 LEU A C 1
ATOM 651 O O . LEU A 1 85 ? -4.627 2.342 45.573 1.00 62.28 85 LEU A O 1
ATOM 655 N N . SER A 1 86 ? -3.577 3.996 46.674 1.00 69.25 86 SER A N 1
ATOM 656 C CA . SER A 1 86 ? -4.432 3.971 47.871 1.00 69.25 86 SER A CA 1
ATOM 657 C C . SER A 1 86 ? -5.904 4.321 47.617 1.00 69.25 86 SER A C 1
ATOM 659 O O . SER A 1 86 ? -6.738 4.048 48.478 1.00 69.25 86 SER A O 1
ATOM 661 N N . GLY A 1 87 ? -6.235 4.870 46.443 1.00 67.19 87 GLY A N 1
ATOM 662 C CA . GLY A 1 87 ? -7.607 5.186 46.030 1.00 67.19 87 GLY A CA 1
ATOM 663 C C . GLY A 1 87 ? -8.339 4.083 45.256 1.00 67.19 87 GLY A C 1
ATOM 664 O O . GLY A 1 87 ? -9.503 4.271 44.923 1.00 67.19 87 GLY A O 1
ATOM 665 N N . ALA A 1 88 ? -7.690 2.956 44.938 1.00 71.06 88 ALA A N 1
ATOM 666 C CA . ALA A 1 88 ? -8.342 1.856 44.230 1.00 71.06 88 ALA A CA 1
ATOM 667 C C . ALA A 1 88 ? -9.060 0.930 45.219 1.00 71.06 88 ALA A C 1
ATOM 669 O O . ALA A 1 88 ? -8.417 0.191 45.969 1.00 71.06 88 ALA A O 1
ATOM 670 N N . HIS A 1 89 ? -10.389 0.914 45.192 1.00 78.19 89 HIS A N 1
ATOM 671 C CA . HIS A 1 89 ? -11.188 0.014 46.026 1.00 78.19 89 HIS A CA 1
ATOM 672 C C . HIS A 1 89 ? -11.659 -1.226 45.258 1.00 78.19 89 HIS A C 1
ATOM 674 O O . HIS A 1 89 ? -12.147 -2.185 45.859 1.00 78.19 89 HIS A O 1
ATOM 680 N N . THR A 1 90 ? -11.470 -1.242 43.935 1.00 81.56 90 THR A N 1
ATOM 681 C CA . THR A 1 90 ? -11.854 -2.348 43.054 1.00 81.56 90 THR A CA 1
ATOM 682 C C . THR A 1 90 ? -10.779 -2.652 41.999 1.00 81.56 90 THR A C 1
ATOM 684 O O . THR A 1 90 ? -9.941 -1.816 41.660 1.00 81.56 90 THR A O 1
ATOM 687 N N . THR A 1 91 ? -10.778 -3.880 41.467 1.00 78.50 91 THR A N 1
ATOM 688 C CA . THR A 1 91 ? -9.884 -4.297 40.372 1.00 78.50 91 THR A CA 1
ATOM 689 C C . THR A 1 91 ? -9.985 -3.442 39.097 1.00 78.50 91 THR A C 1
ATOM 691 O O . THR A 1 91 ? -8.926 -3.187 38.519 1.00 78.50 91 THR A O 1
ATOM 694 N N . PRO A 1 92 ? -11.167 -2.963 38.646 1.00 77.81 92 PRO A N 1
ATOM 695 C CA . PRO A 1 92 ? -11.243 -2.023 37.526 1.00 77.81 92 PRO A CA 1
ATOM 696 C C . PRO A 1 92 ? -10.621 -0.657 37.845 1.00 77.81 92 PRO A C 1
ATOM 698 O O . PRO A 1 92 ? -9.823 -0.177 37.046 1.00 77.81 92 PRO A O 1
ATOM 701 N N . GLU A 1 93 ? -10.868 -0.078 39.025 1.00 77.56 93 GLU A N 1
ATOM 702 C CA . GLU A 1 93 ? -10.261 1.210 39.415 1.00 77.56 93 GLU A CA 1
ATOM 703 C C . GLU A 1 93 ? -8.729 1.143 39.457 1.00 77.56 93 GLU A C 1
ATOM 705 O O . GLU A 1 93 ? -8.037 2.060 39.017 1.00 77.56 93 GLU A O 1
ATOM 710 N N . LEU A 1 94 ? -8.167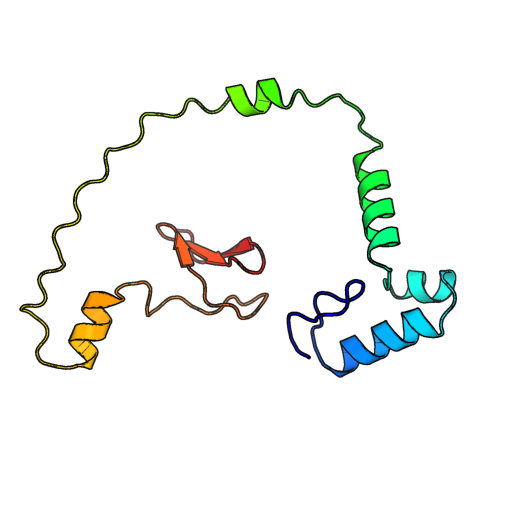 0.026 39.930 1.00 78.75 94 LEU A N 1
ATOM 711 C CA . LEU A 1 94 ? -6.717 -0.182 39.929 1.00 78.75 94 LEU A CA 1
ATOM 712 C C . LEU A 1 94 ? -6.142 -0.237 38.501 1.00 78.75 94 LEU A C 1
ATOM 714 O O . LEU A 1 94 ? -4.999 0.167 38.272 1.00 78.75 94 LEU A O 1
ATOM 718 N N . MET A 1 95 ? -6.912 -0.759 37.542 1.00 75.69 95 MET A N 1
ATOM 719 C CA . MET A 1 95 ? -6.516 -0.843 36.136 1.00 75.69 95 MET A CA 1
ATOM 720 C C . MET A 1 95 ? -6.604 0.527 35.454 1.00 75.69 95 MET A C 1
ATOM 722 O O . MET A 1 95 ? -5.688 0.890 34.720 1.00 75.69 95 MET A O 1
ATOM 726 N N . GLU A 1 96 ? -7.627 1.323 35.767 1.00 73.94 96 GLU A N 1
ATOM 727 C CA . GLU A 1 96 ? -7.755 2.718 35.322 1.00 73.94 96 GLU A CA 1
ATOM 728 C C . GLU A 1 96 ? -6.634 3.604 35.877 1.00 73.94 96 GLU A C 1
ATOM 730 O O . GLU A 1 96 ? -6.025 4.362 35.129 1.00 73.94 96 GLU A O 1
ATOM 735 N N . LEU A 1 97 ? -6.270 3.454 37.153 1.00 73.56 97 LEU A N 1
ATOM 736 C CA . LEU A 1 97 ? -5.158 4.197 37.759 1.00 73.56 97 LEU A CA 1
ATOM 737 C C . LEU A 1 97 ? -3.796 3.822 37.156 1.00 73.56 97 LEU A C 1
ATOM 739 O O . LEU A 1 97 ? -2.921 4.678 37.020 1.00 73.56 97 LEU A O 1
ATOM 743 N N . LYS A 1 98 ? -3.606 2.552 36.771 1.00 74.00 98 LYS A N 1
ATOM 744 C CA . LYS A 1 98 ? -2.359 2.078 36.146 1.00 74.00 98 LYS A CA 1
ATOM 745 C C . LYS A 1 98 ? -2.248 2.424 34.664 1.00 74.00 98 LYS A C 1
ATOM 747 O O . LYS A 1 98 ? -1.146 2.709 34.204 1.00 74.00 98 LYS A O 1
ATOM 752 N N . LEU A 1 99 ? -3.342 2.338 33.908 1.00 71.00 99 LEU A N 1
ATOM 753 C CA . LEU A 1 99 ? -3.332 2.565 32.459 1.00 71.00 99 LEU A CA 1
ATOM 754 C C . LEU A 1 99 ? -3.685 4.012 32.088 1.00 71.00 99 LEU A C 1
ATOM 756 O O . LEU A 1 99 ? -3.319 4.462 31.002 1.00 71.00 99 LEU A O 1
ATOM 760 N N . GLY A 1 100 ? -4.338 4.758 32.981 1.00 71.81 100 GLY A N 1
ATOM 761 C CA . GLY A 1 100 ? -4.693 6.165 32.813 1.00 71.81 100 GLY A CA 1
ATOM 762 C C . GLY A 1 100 ? -5.291 6.476 31.439 1.00 71.81 100 GLY A C 1
ATOM 763 O O . GLY A 1 100 ? -6.012 5.677 30.846 1.00 71.81 100 GLY A O 1
ATOM 764 N N . LYS A 1 101 ? -4.889 7.618 30.870 1.00 64.44 101 LYS A N 1
ATOM 765 C CA . LYS A 1 101 ? -5.289 8.074 29.524 1.00 64.44 101 LYS A CA 1
ATOM 766 C C . LYS A 1 101 ? -4.907 7.118 28.380 1.00 64.44 101 LYS A C 1
ATOM 768 O O . LYS A 1 101 ? -5.374 7.301 27.261 1.00 64.44 101 LYS A O 1
ATOM 773 N N . ALA A 1 102 ? -4.049 6.121 28.615 1.00 67.06 102 ALA A N 1
ATOM 774 C CA . ALA A 1 102 ? -3.717 5.123 27.597 1.00 67.06 102 ALA A CA 1
ATOM 775 C C . ALA A 1 102 ? -4.815 4.051 27.445 1.00 67.06 102 ALA A C 1
ATOM 777 O O . ALA A 1 102 ? -4.864 3.362 26.420 1.00 67.06 102 ALA A O 1
ATOM 778 N N . ALA A 1 103 ? -5.713 3.906 28.428 1.00 67.31 103 ALA A N 1
ATOM 779 C CA . ALA A 1 103 ? -6.878 3.032 28.313 1.00 67.31 103 ALA A CA 1
ATOM 780 C C . ALA A 1 103 ? -7.855 3.551 27.243 1.00 67.31 103 ALA A C 1
ATOM 782 O O . ALA A 1 103 ? -8.199 2.784 26.342 1.00 67.31 103 ALA A O 1
ATOM 783 N N . ASP A 1 104 ? -8.155 4.853 27.267 1.00 73.62 104 ASP A N 1
ATOM 784 C CA . ASP A 1 104 ? -9.158 5.530 26.424 1.00 73.62 104 ASP A CA 1
ATOM 785 C C . ASP A 1 104 ? -8.688 5.894 25.005 1.00 73.62 104 ASP A C 1
ATOM 787 O O . ASP A 1 104 ? -9.394 6.579 24.264 1.00 73.62 104 ASP A O 1
ATOM 791 N N . ALA A 1 105 ? -7.488 5.470 24.601 1.00 84.31 105 ALA A N 1
ATOM 792 C CA . ALA A 1 105 ? -6.967 5.823 23.287 1.00 84.31 105 ALA A CA 1
ATOM 793 C C . ALA A 1 105 ? -7.800 5.167 22.162 1.00 84.31 105 ALA A C 1
ATOM 795 O O . ALA A 1 105 ? -7.928 3.933 22.149 1.00 84.31 105 ALA A O 1
ATOM 796 N N . PRO A 1 106 ? -8.333 5.950 21.201 1.00 86.19 106 PRO A N 1
ATOM 797 C CA . PRO A 1 106 ? -9.142 5.421 20.110 1.00 86.19 106 PRO A CA 1
ATOM 798 C C . PRO A 1 106 ? -8.310 4.544 19.166 1.00 86.19 106 PRO A C 1
ATOM 800 O O . PRO A 1 106 ? -7.076 4.609 19.116 1.00 86.19 106 PRO A O 1
ATOM 803 N N . LEU A 1 107 ? -9.000 3.710 18.388 1.00 90.69 107 LEU A N 1
ATOM 804 C CA . LEU A 1 107 ? -8.382 3.008 17.267 1.00 90.69 107 LEU A CA 1
ATOM 805 C C . LEU A 1 107 ? -8.157 3.989 16.113 1.00 90.69 107 LEU A C 1
ATOM 807 O O . LEU A 1 107 ? -8.981 4.865 15.853 1.00 90.69 107 LEU A O 1
ATOM 811 N N . CYS A 1 108 ? -7.046 3.829 15.400 1.00 92.31 108 CYS A N 1
ATOM 812 C CA . CYS A 1 108 ? -6.763 4.627 14.218 1.00 92.31 108 CYS A CA 1
ATOM 813 C C . CYS A 1 108 ? -7.807 4.356 13.127 1.00 92.31 108 CYS A C 1
ATOM 815 O O . CYS A 1 108 ? -7.973 3.214 12.701 1.00 92.31 108 CYS A O 1
ATOM 817 N N . MET A 1 109 ? -8.449 5.406 12.612 1.00 90.25 109 MET A N 1
ATOM 818 C CA . MET A 1 109 ? -9.465 5.281 11.555 1.00 90.25 109 MET A CA 1
ATOM 819 C C . MET A 1 109 ? -8.886 4.826 10.206 1.00 90.25 109 MET A C 1
ATOM 821 O O . MET A 1 109 ? -9.625 4.359 9.347 1.00 90.25 109 MET A O 1
ATOM 825 N N . THR A 1 110 ? -7.568 4.940 10.024 1.00 87.69 110 THR A N 1
ATOM 826 C CA . THR A 1 110 ? -6.877 4.587 8.777 1.00 87.69 110 THR A CA 1
ATOM 827 C C . THR A 1 110 ? -6.413 3.131 8.753 1.00 87.69 110 THR A C 1
ATOM 829 O O . THR A 1 110 ? -6.501 2.481 7.716 1.00 87.69 110 THR A O 1
ATOM 832 N N . CYS A 1 111 ? -5.904 2.600 9.871 1.00 91.25 111 CYS A N 1
ATOM 833 C CA . CYS A 1 111 ? -5.306 1.257 9.904 1.00 91.25 111 CYS A CA 1
ATOM 834 C C . CYS A 1 111 ? -5.765 0.365 11.070 1.00 91.25 111 CYS A C 1
ATOM 836 O O . CYS A 1 111 ? -5.288 -0.759 11.193 1.00 91.25 111 CYS A O 1
ATOM 838 N N . GLY A 1 112 ? -6.657 0.840 11.943 1.00 90.94 112 GLY A N 1
ATOM 839 C CA . GLY A 1 112 ? -7.248 0.055 13.035 1.00 90.94 112 GLY A CA 1
ATOM 840 C C . GLY A 1 112 ? -6.349 -0.190 14.252 1.00 90.94 112 GLY A C 1
ATOM 841 O O . GLY A 1 112 ? -6.820 -0.726 15.250 1.00 90.94 112 GLY A O 1
ATOM 842 N N . THR A 1 113 ? -5.077 0.211 14.220 1.00 91.31 113 THR A N 1
ATOM 843 C CA . THR A 1 113 ? -4.158 0.057 15.360 1.00 91.31 113 THR A CA 1
ATOM 844 C C . THR A 1 113 ? -4.521 1.020 16.493 1.00 91.31 113 THR A C 1
ATOM 846 O O . THR A 1 113 ? -4.840 2.183 16.234 1.00 91.31 113 THR A O 1
ATOM 849 N N . LYS A 1 114 ? -4.433 0.565 17.752 1.00 90.00 114 LYS A N 1
ATOM 850 C CA . LYS A 1 114 ? -4.624 1.423 18.933 1.00 90.00 114 LYS A CA 1
ATOM 851 C C . LYS A 1 114 ? -3.604 2.562 18.930 1.00 90.00 114 LYS A C 1
ATOM 853 O O . LYS A 1 114 ? -2.408 2.325 18.772 1.00 90.00 114 LYS A O 1
ATOM 858 N N . MET A 1 115 ? -4.080 3.795 19.073 1.00 92.38 115 MET A N 1
ATOM 859 C CA . MET A 1 115 ? -3.213 4.971 19.023 1.00 92.38 115 MET A CA 1
ATOM 860 C C . MET A 1 115 ? -2.488 5.187 20.359 1.00 92.38 115 MET A C 1
ATOM 862 O O . MET A 1 115 ? -2.973 4.773 21.414 1.00 92.38 115 MET A O 1
ATOM 866 N N . ARG A 1 116 ? -1.323 5.846 20.329 1.00 88.38 116 ARG A N 1
ATOM 867 C CA . ARG A 1 116 ? -0.605 6.274 21.539 1.00 88.38 116 ARG A CA 1
ATOM 868 C C . ARG A 1 116 ? -0.879 7.757 21.812 1.00 88.38 116 ARG A C 1
ATOM 870 O O . ARG A 1 116 ? -0.840 8.543 20.865 1.00 88.38 116 ARG A O 1
ATOM 877 N N . PRO A 1 117 ? -1.121 8.168 23.069 1.00 88.75 117 PRO A N 1
ATOM 878 C CA . PRO A 1 117 ? -1.204 9.585 23.414 1.00 88.75 117 PRO A CA 1
ATOM 879 C C . PRO A 1 117 ? 0.127 10.309 23.155 1.00 88.75 117 PRO A C 1
ATOM 881 O O . PRO A 1 117 ? 1.197 9.820 23.519 1.00 88.75 117 PRO A O 1
ATOM 884 N N . ALA A 1 118 ? 0.041 11.493 22.555 1.00 86.88 118 ALA A N 1
ATOM 885 C CA . ALA A 1 118 ? 1.136 12.414 22.275 1.00 86.88 118 ALA A CA 1
ATOM 886 C C . ALA A 1 118 ? 0.687 13.849 22.610 1.00 86.88 118 ALA A C 1
ATOM 888 O O . ALA A 1 118 ? 0.257 14.613 21.747 1.00 86.88 118 ALA A O 1
ATOM 889 N N . GLY A 1 119 ? 0.751 14.211 23.894 1.00 86.50 119 GLY A N 1
ATOM 890 C CA . GLY A 1 119 ? 0.272 15.512 24.374 1.00 86.50 119 GLY A CA 1
ATOM 891 C C . GLY A 1 119 ? -1.258 15.601 24.370 1.00 86.50 119 GLY A C 1
ATOM 892 O O . GLY A 1 119 ? -1.915 14.760 24.985 1.00 86.50 119 GLY A O 1
ATOM 893 N N . SER A 1 120 ? -1.818 16.622 23.710 1.00 85.50 120 SER A N 1
ATOM 894 C CA . SER A 1 120 ? -3.266 16.725 23.457 1.00 85.50 120 SER A CA 1
ATOM 895 C C . SER A 1 120 ? -3.731 15.808 22.321 1.00 85.50 120 SER A C 1
ATOM 897 O O . SER A 1 120 ? -4.913 15.489 22.252 1.00 85.50 120 SER A O 1
ATOM 899 N N . CYS A 1 121 ? -2.809 15.332 21.480 1.00 90.38 121 CYS A N 1
ATOM 900 C CA . CYS A 1 121 ? -3.101 14.486 20.331 1.00 90.38 121 CYS A CA 1
ATOM 901 C C . CYS A 1 121 ? -2.921 12.991 20.632 1.00 90.38 121 CYS A C 1
ATOM 903 O O . CYS A 1 121 ? -2.341 12.581 21.638 1.00 90.38 121 CYS A O 1
ATOM 905 N N . TYR A 1 122 ? -3.325 12.170 19.670 1.00 91.06 122 TYR A N 1
ATOM 906 C CA . TYR A 1 122 ? -2.975 10.761 19.547 1.00 91.06 122 TYR A CA 1
ATOM 907 C C . TYR A 1 122 ? -2.225 10.527 18.235 1.00 91.06 122 TYR A C 1
ATOM 909 O O . TYR A 1 122 ? -2.543 11.152 17.224 1.00 91.06 122 TYR A O 1
ATOM 917 N N . VAL A 1 123 ? -1.259 9.607 18.238 1.00 92.62 123 VAL A N 1
ATOM 918 C CA . VAL A 1 123 ? -0.463 9.218 17.063 1.00 92.62 123 VAL A CA 1
ATOM 919 C C . VAL A 1 123 ? -0.581 7.714 16.837 1.00 92.62 123 VAL A C 1
ATOM 921 O O . VAL A 1 123 ? -0.498 6.916 17.775 1.00 92.62 123 VAL A O 1
ATOM 924 N N . CYS A 1 124 ? -0.774 7.316 15.584 1.00 93.69 124 CYS A N 1
ATOM 925 C CA . CYS A 1 124 ? -0.768 5.924 15.169 1.00 93.69 124 CYS A CA 1
ATOM 926 C C . CYS A 1 124 ? 0.637 5.480 14.745 1.00 93.69 124 CYS A C 1
ATOM 928 O O . CYS A 1 12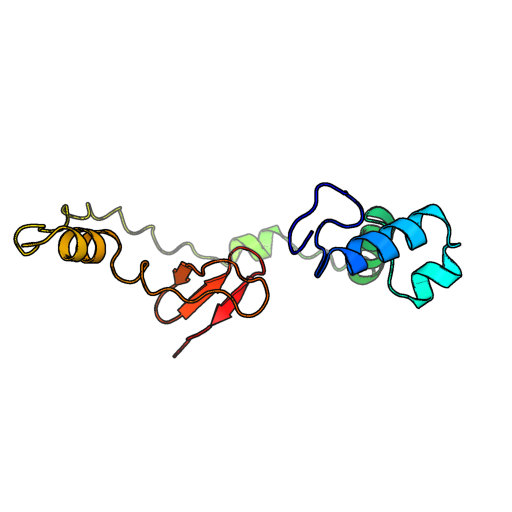4 ? 1.182 5.996 13.774 1.00 93.69 124 CYS A O 1
ATOM 930 N N . GLU A 1 125 ? 1.191 4.458 15.398 1.00 90.75 125 GLU A N 1
ATOM 931 C CA . GLU A 1 125 ? 2.487 3.884 15.000 1.00 90.75 125 GLU A CA 1
ATOM 932 C C . GLU A 1 125 ? 2.433 3.054 13.714 1.00 90.75 125 GLU A C 1
ATOM 934 O O . GLU A 1 125 ? 3.455 2.857 13.070 1.00 90.75 125 GLU A O 1
ATOM 939 N N . GLY A 1 126 ? 1.254 2.549 13.341 1.00 89.44 126 GLY A N 1
ATOM 940 C CA . GLY A 1 126 ? 1.105 1.686 12.168 1.00 89.44 126 GLY A CA 1
ATOM 941 C C . GLY A 1 126 ? 1.097 2.445 10.839 1.00 89.44 126 GLY A C 1
ATOM 942 O O . GLY A 1 126 ? 1.548 1.909 9.833 1.00 89.44 126 GLY A O 1
ATOM 943 N N . CYS A 1 127 ? 0.580 3.678 10.822 1.00 92.25 127 CYS A N 1
ATOM 944 C CA . CYS A 1 127 ? 0.446 4.475 9.595 1.00 92.25 127 CYS A CA 1
ATOM 945 C C . CYS A 1 127 ? 0.857 5.950 9.735 1.00 92.25 127 CYS A C 1
ATOM 947 O O . CYS A 1 127 ? 0.727 6.704 8.777 1.00 92.25 127 CYS A O 1
ATOM 949 N N . GLY A 1 128 ? 1.304 6.390 10.915 1.00 90.38 128 GLY A N 1
ATOM 950 C CA . GLY A 1 128 ? 1.736 7.771 11.161 1.00 90.38 128 GLY A CA 1
ATOM 951 C C . GLY A 1 128 ? 0.609 8.803 11.282 1.00 90.38 128 GLY A C 1
ATOM 952 O O . GLY A 1 128 ? 0.884 9.978 11.497 1.00 90.38 128 GLY A O 1
ATOM 953 N N . SER A 1 129 ? -0.661 8.398 11.168 1.00 90.25 129 SER A N 1
ATOM 954 C CA . SER A 1 129 ? -1.801 9.315 11.284 1.00 90.25 129 SER A CA 1
ATOM 955 C C . SER A 1 129 ? -1.947 9.870 12.708 1.00 90.25 129 SER A C 1
ATOM 957 O O . SER A 1 129 ? -1.786 9.133 13.686 1.00 90.25 129 SER A O 1
ATOM 959 N N . THR A 1 130 ? -2.278 11.158 12.827 1.00 90.69 130 THR A N 1
ATOM 960 C CA . THR A 1 130 ? -2.510 11.848 14.103 1.00 90.69 130 THR A CA 1
ATOM 961 C C . THR A 1 130 ? -3.966 12.306 14.228 1.00 90.69 130 THR A C 1
ATOM 963 O O . THR A 1 130 ? -4.632 12.580 13.230 1.00 90.69 130 THR A O 1
ATOM 966 N N . SER A 1 131 ? -4.499 12.362 15.451 1.00 84.56 131 SER A N 1
ATOM 967 C CA . SER A 1 131 ? -5.878 12.805 15.716 1.00 84.56 131 SER A CA 1
ATOM 968 C C . SER A 1 131 ? -5.997 13.538 17.050 1.00 84.56 131 SER A C 1
ATOM 970 O O . SER A 1 131 ? -5.271 13.214 17.986 1.00 84.56 131 SER A O 1
ATOM 972 N N . GLY A 1 132 ? -6.955 14.458 17.176 1.00 79.38 132 GLY A N 1
ATOM 973 C CA . GLY A 1 132 ? -7.293 15.085 18.462 1.00 79.38 132 GLY A CA 1
ATOM 974 C C . GLY A 1 132 ? -6.382 16.236 18.896 1.00 79.38 132 GLY A C 1
ATOM 975 O O . GLY A 1 132 ? -6.405 16.607 20.060 1.00 79.38 132 GLY A O 1
ATOM 976 N N . CYS A 1 133 ? -5.597 16.813 17.987 1.00 80.50 133 CYS A N 1
ATOM 977 C CA . CYS A 1 133 ? -4.826 18.015 18.286 1.00 80.50 133 CYS A CA 1
ATOM 978 C C . CYS A 1 133 ? -5.754 19.226 18.450 1.00 80.50 133 CYS A C 1
ATOM 980 O O . CYS A 1 133 ? -6.415 19.624 17.492 1.00 80.50 133 CYS A O 1
ATOM 982 N N . SER A 1 134 ? -5.788 19.795 19.655 1.00 62.09 134 SER A N 1
ATOM 983 C CA . SER A 1 134 ? -6.336 21.121 19.960 1.00 62.09 134 SER A CA 1
ATOM 984 C C . SER A 1 134 ? -5.281 21.965 20.651 1.00 62.09 134 SER A C 1
ATOM 986 O O . SER A 1 134 ? -4.387 21.368 21.304 1.00 62.09 134 SER A O 1
#

Secondary structure (DSSP, 8-state):
--EE-S-SS-SEESSHHHHHHHHHHHHHS-HHHHHHTT---HHHHHHHHHHHHTT------HHHHHHT----------------GGG--SHHHHHHHHHGGGTSPPBPTTT-PBPEEETTEEE-TTT--EE---

Radius of gyration: 23.0 Å; chains: 1; bounding box: 37×37×67 Å

Sequence (134 aa):
PAGMTDDPDIRMATSVLDYLFRRLALDYLPYEKRASLGIFTAEERAAMVAKEHGADEEEVDLEALRSGVEASATPKPKEQSAPDLSGAHTTPELMELKLGKAADAPLCMTCGTKMRPAGSCYVCEGCGSTSGCS

Foldseek 3Di:
DDAADPDQFPGHARDPVRVVVLVCCVVPPDPVVCVVVVRDGPVVVVVVVCVVVVVPPPVPPPVVVVVPDPPPDDDDPDPPDDQPQVPDPDPVSSVCSVCPPQVVFDADPPRRHGWPDDPQKTADPRPGDIDRDD

pLDDT: mean 80.01, std 15.97, range [41.0, 97.0]